Protein AF-A0A553SQT8-F1 (afdb_monomer_lite)

Sequence (146 aa):
MSNEYIGKYIRFTPTTIEIMDELIQNKPGIKNYAEAVRYALLSLSTNQNDENKEDLTRKLNAMSKNIDLLTEMIAGGFHEQGVKAIGNIDETYIYQDAKRNVENKIQRSTTIRTNVKRSNVIPSEPIPEVKEEVKQEKPKAFNWPI

Structure (mmCIF, N/CA/C/O backbone):
data_AF-A0A553SQT8-F1
#
_entry.id   AF-A0A553SQT8-F1
#
loop_
_atom_site.group_PDB
_atom_site.id
_atom_site.type_symbol
_atom_site.label_atom_id
_atom_site.label_alt_id
_atom_site.label_comp_id
_atom_site.label_asym_id
_atom_site.label_entity_id
_atom_site.label_seq_id
_atom_site.pdbx_PDB_ins_code
_atom_site.Cartn_x
_atom_site.Cartn_y
_atom_site.Cartn_z
_atom_site.occupancy
_atom_site.B_iso_or_equiv
_atom_site.auth_seq_id
_atom_site.auth_comp_id
_atom_site.auth_asym_id
_atom_site.auth_atom_id
_atom_site.pdbx_PDB_model_num
ATOM 1 N N . MET A 1 1 ? -11.148 -29.110 4.642 1.00 45.12 1 MET A N 1
ATOM 2 C CA . MET A 1 1 ? -10.116 -28.591 5.562 1.00 45.12 1 MET A CA 1
ATOM 3 C C . MET A 1 1 ? -10.841 -27.841 6.661 1.00 45.12 1 MET A C 1
ATOM 5 O O . MET A 1 1 ? -11.532 -26.881 6.351 1.00 45.12 1 MET A O 1
ATOM 9 N N . SER A 1 2 ? -10.803 -28.326 7.899 1.00 49.91 2 SER A N 1
ATOM 10 C CA . SER A 1 2 ? -11.315 -27.573 9.046 1.00 49.91 2 SER A CA 1
ATOM 11 C C . SER A 1 2 ? -10.339 -26.437 9.337 1.00 49.91 2 SER A C 1
ATOM 13 O O . SER A 1 2 ? -9.169 -26.702 9.599 1.00 49.91 2 SER A O 1
ATOM 15 N N . ASN A 1 3 ? -10.790 -25.185 9.250 1.00 69.62 3 ASN A N 1
ATOM 16 C CA . ASN A 1 3 ? -9.977 -24.058 9.695 1.00 69.62 3 ASN A CA 1
ATOM 17 C C . ASN A 1 3 ? -9.858 -24.133 11.220 1.00 69.62 3 ASN A C 1
ATOM 19 O O . ASN A 1 3 ? -10.854 -23.980 11.925 1.00 69.62 3 ASN A O 1
ATOM 23 N N . GLU A 1 4 ? -8.655 -24.393 11.725 1.00 78.56 4 GLU A N 1
ATOM 24 C CA . GLU A 1 4 ? -8.356 -24.229 13.145 1.00 78.56 4 GLU A CA 1
ATOM 25 C C . GLU A 1 4 ? -8.375 -22.734 13.477 1.00 78.56 4 GLU A C 1
ATOM 27 O O . GLU A 1 4 ? -7.611 -21.939 12.925 1.00 78.56 4 GLU A O 1
ATOM 32 N N . TYR A 1 5 ? -9.283 -22.332 14.365 1.00 79.00 5 TYR A N 1
ATOM 33 C CA . TYR A 1 5 ? -9.361 -20.958 14.845 1.00 79.00 5 TYR A CA 1
ATOM 34 C C . TYR A 1 5 ? -8.409 -20.776 16.028 1.00 79.00 5 TYR A C 1
ATOM 36 O O . TYR A 1 5 ? -8.540 -21.447 17.050 1.00 79.00 5 TYR A O 1
ATOM 44 N N . ILE A 1 6 ? -7.469 -19.837 15.910 1.00 84.62 6 ILE A N 1
ATOM 45 C CA . ILE A 1 6 ? -6.547 -19.474 16.991 1.00 84.62 6 ILE A CA 1
ATOM 46 C C . ILE A 1 6 ? -7.089 -18.227 17.695 1.00 84.62 6 ILE A C 1
ATOM 48 O O . ILE A 1 6 ? -7.115 -17.140 17.117 1.00 84.62 6 ILE A O 1
ATOM 52 N N . GLY A 1 7 ? -7.504 -18.374 18.954 1.00 84.31 7 GLY A N 1
ATOM 53 C CA . GLY A 1 7 ? -7.886 -17.252 19.812 1.00 84.31 7 GLY A CA 1
ATOM 54 C C . GLY A 1 7 ? -6.663 -16.608 20.465 1.00 84.31 7 GLY A C 1
ATOM 55 O O . GLY A 1 7 ? -5.848 -17.298 21.076 1.00 84.31 7 GLY A O 1
ATOM 56 N N . LYS A 1 8 ? -6.530 -15.282 20.364 1.00 82.31 8 LYS A N 1
ATOM 57 C CA . LYS A 1 8 ? -5.518 -14.502 21.092 1.00 82.31 8 LYS A CA 1
ATOM 58 C C . LYS A 1 8 ? -6.189 -13.373 21.863 1.00 82.31 8 LYS A C 1
ATOM 60 O O . LYS A 1 8 ? -7.050 -12.685 21.324 1.00 82.31 8 LYS A O 1
ATOM 65 N N . TYR A 1 9 ? -5.764 -13.174 23.106 1.00 88.00 9 TYR A N 1
ATOM 66 C CA . TYR A 1 9 ? -6.254 -12.097 23.962 1.00 88.00 9 TYR A CA 1
ATOM 67 C C . TYR A 1 9 ? -5.309 -10.903 23.887 1.00 88.00 9 TYR A C 1
ATOM 69 O O . TYR A 1 9 ? -4.099 -11.049 24.059 1.00 88.00 9 TYR A O 1
ATOM 77 N N . ILE A 1 10 ? -5.870 -9.723 23.638 1.00 86.56 10 ILE A N 1
ATOM 78 C CA . ILE A 1 10 ? -5.138 -8.459 23.548 1.00 86.56 10 ILE A CA 1
ATOM 79 C C . ILE A 1 10 ? -5.713 -7.521 24.607 1.00 86.56 10 ILE A C 1
ATOM 81 O O . ILE A 1 10 ? -6.928 -7.449 24.782 1.00 86.56 10 ILE A O 1
ATOM 85 N N . ARG A 1 11 ? -4.837 -6.822 25.332 1.00 90.19 11 ARG A N 1
ATOM 86 C CA . ARG A 1 11 ? -5.230 -5.752 26.254 1.00 90.19 11 ARG A CA 1
ATOM 87 C C . ARG A 1 11 ? -5.025 -4.413 25.568 1.00 90.19 11 ARG A C 1
ATOM 89 O O . ARG A 1 11 ? -3.949 -4.168 25.029 1.00 90.19 11 ARG A O 1
ATOM 96 N N . PHE A 1 12 ? -6.042 -3.568 25.628 1.00 89.25 12 PHE A N 1
ATOM 97 C CA . PHE A 1 12 ? -6.022 -2.230 25.054 1.00 89.25 12 PHE A CA 1
ATOM 98 C C . PHE A 1 12 ? -5.816 -1.185 26.145 1.00 89.25 12 PHE A C 1
ATOM 100 O O . PHE A 1 12 ? -6.287 -1.341 27.273 1.00 89.25 12 PHE A O 1
ATOM 107 N N . THR A 1 13 ? -5.095 -0.121 25.807 1.00 93.06 13 THR A N 1
ATOM 108 C CA . THR A 1 13 ? -5.074 1.109 26.597 1.00 93.06 13 THR A CA 1
ATOM 109 C C . THR A 1 13 ? -6.327 1.937 26.286 1.00 93.06 13 THR A C 1
ATOM 111 O O . THR A 1 13 ? -6.908 1.769 25.210 1.00 93.06 13 THR A O 1
ATOM 114 N N . PRO A 1 14 ? -6.734 2.868 27.165 1.00 93.62 14 PRO A N 1
ATOM 115 C CA . PRO A 1 14 ? -7.901 3.721 26.921 1.00 93.62 14 PRO A CA 1
ATOM 116 C C . PRO A 1 14 ? -7.835 4.461 25.577 1.00 93.62 14 PRO A C 1
ATOM 118 O O . PRO A 1 14 ? -8.774 4.411 24.795 1.00 93.62 14 PRO A O 1
ATOM 121 N N . THR A 1 15 ? -6.668 5.014 25.242 1.00 92.31 15 THR A N 1
ATOM 122 C CA . THR A 1 15 ? -6.418 5.688 23.958 1.00 92.31 15 THR A CA 1
ATOM 123 C C . THR A 1 15 ? -6.624 4.775 22.749 1.00 92.31 15 THR A C 1
ATOM 125 O O . THR A 1 15 ? -7.166 5.192 21.732 1.00 92.31 15 THR A O 1
ATOM 128 N N . THR A 1 16 ? -6.214 3.505 22.837 1.00 89.50 16 THR A N 1
ATOM 129 C CA . THR A 1 16 ? -6.435 2.553 21.739 1.00 89.50 16 THR A CA 1
ATOM 130 C C . THR A 1 16 ? -7.900 2.162 21.591 1.00 89.50 16 THR A C 1
ATOM 132 O O . THR A 1 16 ? -8.306 1.831 20.484 1.00 89.50 16 THR A O 1
ATOM 135 N N . ILE A 1 17 ? -8.693 2.219 22.664 1.00 92.38 17 ILE A N 1
ATOM 136 C CA . ILE A 1 17 ? -10.140 1.988 22.586 1.00 92.38 17 ILE A CA 1
ATOM 137 C C . ILE A 1 17 ? -10.801 3.144 21.834 1.00 92.38 17 ILE A C 1
ATOM 139 O O . ILE A 1 17 ? -11.535 2.883 20.890 1.00 92.38 17 ILE A O 1
ATOM 143 N N . GLU A 1 18 ? -10.452 4.392 22.156 1.00 93.88 18 GLU A N 1
ATOM 144 C CA . GLU A 1 18 ? -10.970 5.579 21.456 1.00 93.88 18 GLU A CA 1
ATOM 145 C C . GLU A 1 18 ? -10.694 5.524 19.945 1.00 93.88 18 GLU A C 1
ATOM 147 O O . GLU A 1 18 ? -11.599 5.728 19.140 1.00 93.88 18 GLU A O 1
ATOM 152 N N . ILE A 1 19 ? -9.470 5.154 19.549 1.00 90.44 19 ILE A N 1
ATOM 153 C CA . ILE A 1 19 ? -9.102 4.990 18.132 1.00 90.44 19 ILE A CA 1
ATOM 154 C C . ILE A 1 19 ? -9.922 3.873 17.468 1.00 90.44 19 ILE A C 1
ATOM 156 O O . ILE A 1 19 ? -10.333 3.993 16.314 1.00 90.44 19 ILE A O 1
ATOM 160 N N . MET A 1 20 ? -10.149 2.759 18.169 1.00 90.31 20 MET A N 1
ATOM 161 C CA . MET A 1 20 ? -10.948 1.654 17.632 1.00 90.31 20 MET A CA 1
ATOM 162 C C . MET A 1 20 ? -12.426 2.033 17.504 1.00 90.31 20 MET A C 1
ATOM 164 O O . MET A 1 20 ? -13.057 1.659 16.517 1.00 90.31 20 MET A O 1
ATOM 168 N N . ASP A 1 21 ? -12.965 2.800 18.449 1.00 91.25 21 ASP A N 1
ATOM 169 C CA . ASP A 1 21 ? -14.336 3.309 18.401 1.00 91.25 21 ASP A CA 1
ATOM 170 C C . ASP A 1 21 ? -14.515 4.289 17.238 1.00 91.25 21 ASP A C 1
ATOM 172 O O . ASP A 1 21 ? -15.478 4.182 16.477 1.00 91.25 21 ASP A O 1
ATOM 176 N N . GLU A 1 22 ? -13.546 5.182 17.032 1.00 91.38 22 GLU A N 1
ATOM 177 C CA . GLU A 1 22 ? -13.507 6.069 15.871 1.00 91.38 22 GLU A CA 1
ATOM 178 C C . GLU A 1 22 ? -13.471 5.269 14.556 1.00 91.38 22 GLU A C 1
ATOM 180 O O . GLU A 1 22 ? -14.207 5.572 13.614 1.00 91.38 22 GLU A O 1
ATOM 185 N N . LEU A 1 23 ? -12.664 4.204 14.486 1.00 89.38 23 LEU A N 1
ATOM 186 C CA . LEU A 1 23 ? -12.605 3.326 13.313 1.00 89.38 23 LEU A CA 1
ATOM 187 C C . LEU A 1 23 ? -13.944 2.635 13.032 1.00 89.38 23 LEU A C 1
ATOM 189 O O . LEU A 1 23 ? -14.342 2.547 11.869 1.00 89.38 23 LEU A O 1
ATOM 193 N N . ILE A 1 24 ? -14.637 2.164 14.071 1.00 90.69 24 ILE A N 1
ATOM 194 C CA . ILE A 1 24 ? -15.956 1.527 13.950 1.00 90.69 24 ILE A CA 1
ATOM 195 C C . ILE A 1 24 ? -17.004 2.540 13.466 1.00 90.69 24 ILE A C 1
ATOM 197 O O . ILE A 1 24 ? -17.838 2.204 12.627 1.00 90.69 24 ILE A O 1
ATOM 201 N N . GLN A 1 25 ? -16.953 3.787 13.943 1.00 90.50 25 GLN A N 1
ATOM 202 C CA . GLN A 1 25 ? -17.887 4.838 13.525 1.00 90.50 25 GLN A CA 1
ATOM 203 C C . GLN A 1 25 ? -17.639 5.310 12.086 1.00 90.50 25 GLN A C 1
ATOM 205 O O . GLN A 1 25 ? -18.586 5.515 11.326 1.00 90.50 25 GLN A O 1
ATOM 210 N N . ASN A 1 26 ? -16.373 5.462 11.695 1.00 89.62 26 ASN A N 1
ATOM 211 C CA . ASN A 1 26 ? -16.002 6.086 10.426 1.00 89.62 26 ASN A CA 1
ATOM 212 C C . ASN A 1 26 ? -15.964 5.115 9.237 1.00 89.62 26 ASN A C 1
ATOM 214 O O . ASN A 1 26 ? -15.995 5.561 8.085 1.00 89.62 26 ASN A O 1
ATOM 218 N N . LYS A 1 27 ? -15.848 3.799 9.464 1.00 84.38 27 LYS A N 1
ATOM 219 C CA . LYS A 1 27 ? -15.701 2.811 8.383 1.00 84.38 27 LYS A CA 1
ATOM 220 C C . LYS A 1 27 ? -16.918 1.886 8.284 1.00 84.38 27 LYS A C 1
ATOM 222 O O . LYS A 1 27 ? -17.115 1.032 9.150 1.00 84.38 27 LYS A O 1
ATOM 227 N N . PRO A 1 28 ? -17.703 1.963 7.191 1.00 80.06 28 PRO A N 1
ATOM 228 C CA . PRO A 1 28 ? -18.815 1.047 6.991 1.00 80.06 28 PRO A CA 1
ATOM 229 C C . PRO A 1 28 ? -18.288 -0.379 6.783 1.00 80.06 28 PRO A C 1
ATOM 231 O O . PRO A 1 28 ? -17.449 -0.625 5.919 1.00 80.06 28 PRO A O 1
ATOM 234 N N . GLY A 1 29 ? -18.793 -1.323 7.579 1.00 82.94 29 GLY A N 1
ATOM 235 C CA . GLY A 1 29 ? -18.445 -2.746 7.488 1.00 82.94 29 GLY A CA 1
ATOM 236 C C . GLY A 1 29 ? -17.612 -3.286 8.650 1.00 82.94 29 GLY A C 1
ATOM 237 O O . GLY A 1 29 ? -17.479 -4.501 8.750 1.00 82.94 29 GLY A O 1
ATOM 238 N N . ILE A 1 30 ? -17.116 -2.425 9.543 1.00 87.12 30 ILE A N 1
ATOM 239 C CA . ILE A 1 30 ? -16.490 -2.835 10.806 1.00 87.12 30 ILE A CA 1
ATOM 240 C C . ILE A 1 30 ? -17.541 -2.709 11.908 1.00 87.12 30 ILE A C 1
ATOM 242 O O . ILE A 1 30 ? -18.039 -1.617 12.162 1.00 87.12 30 ILE A O 1
ATOM 246 N N . LYS A 1 31 ? -17.911 -3.820 12.546 1.00 87.75 31 LYS A N 1
ATOM 247 C CA . LYS A 1 31 ? -18.920 -3.836 13.623 1.00 87.75 31 LYS A CA 1
ATOM 248 C C . LYS A 1 31 ? -18.351 -4.267 14.968 1.00 87.75 31 LYS A C 1
ATOM 250 O O . LYS A 1 31 ? -18.971 -4.017 15.995 1.00 87.75 31 LYS A O 1
ATOM 255 N N . ASN A 1 32 ? -17.202 -4.941 14.964 1.00 90.06 32 ASN A N 1
ATOM 256 C CA . ASN A 1 32 ? -16.585 -5.499 16.162 1.00 90.06 32 ASN A CA 1
ATOM 257 C C . ASN A 1 32 ? -15.124 -5.050 16.311 1.00 90.06 32 ASN A C 1
ATOM 259 O O . ASN A 1 32 ? -14.417 -4.859 15.321 1.00 90.06 32 ASN A O 1
ATOM 263 N N . TYR A 1 33 ? -14.628 -5.002 17.548 1.00 88.81 33 TYR A N 1
ATOM 264 C CA . TYR A 1 33 ? -13.224 -4.726 17.855 1.00 88.81 33 TYR A CA 1
ATOM 265 C C . TYR A 1 33 ? -12.268 -5.706 17.172 1.00 88.81 33 TYR A C 1
ATOM 267 O O . TYR A 1 33 ? 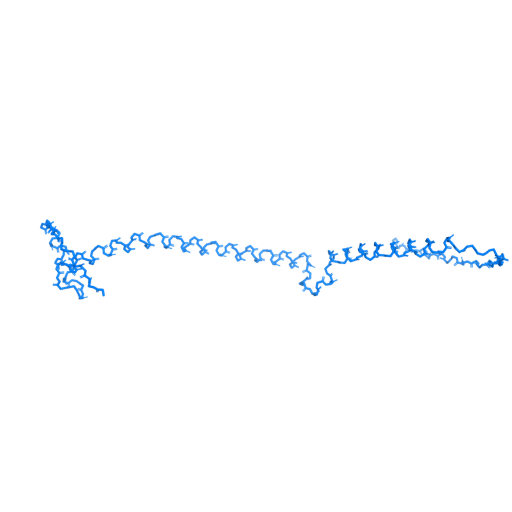-11.205 -5.305 16.713 1.00 88.81 33 TYR A O 1
ATOM 275 N N . ALA A 1 34 ? -12.642 -6.981 17.037 1.00 87.62 34 ALA A N 1
ATOM 276 C CA . ALA A 1 34 ? -11.816 -7.955 16.320 1.00 87.62 34 ALA A CA 1
ATOM 277 C C . ALA A 1 34 ? -11.621 -7.576 14.838 1.00 87.62 34 ALA A C 1
ATOM 279 O O . ALA A 1 34 ? -10.531 -7.733 14.287 1.00 87.62 34 ALA A O 1
ATOM 280 N N . GLU A 1 35 ? -12.663 -7.041 14.201 1.00 88.06 35 GLU A N 1
ATOM 281 C CA . GLU A 1 35 ? -12.605 -6.567 12.818 1.00 88.06 35 GLU A CA 1
ATOM 282 C C . GLU A 1 35 ? -11.814 -5.263 12.718 1.00 88.06 35 GLU A C 1
ATOM 284 O O . GLU A 1 35 ? -11.020 -5.113 11.792 1.00 88.06 35 GLU A O 1
ATOM 289 N N . ALA A 1 36 ? -11.963 -4.366 13.698 1.00 89.19 36 ALA A N 1
ATOM 290 C CA . ALA A 1 36 ? -11.200 -3.123 13.780 1.00 89.19 36 ALA A CA 1
ATOM 291 C C . ALA A 1 36 ? -9.693 -3.398 13.935 1.00 89.19 36 ALA A C 1
ATOM 293 O O . ALA A 1 36 ? -8.876 -2.849 13.197 1.00 89.19 36 ALA A O 1
ATOM 294 N N . VAL A 1 37 ? -9.321 -4.340 14.808 1.00 89.50 37 VAL A N 1
ATOM 295 C CA . VAL A 1 37 ? -7.934 -4.798 14.992 1.00 89.50 37 VAL A CA 1
ATOM 296 C C . VAL A 1 37 ? -7.394 -5.431 13.714 1.00 89.50 37 VAL A C 1
ATOM 298 O O . VAL A 1 37 ? -6.277 -5.127 13.293 1.00 89.50 37 VAL A O 1
ATOM 301 N N . ARG A 1 38 ? -8.185 -6.290 13.059 1.00 87.38 38 ARG A N 1
ATOM 302 C CA . ARG A 1 38 ? -7.802 -6.896 11.779 1.00 87.38 38 ARG A CA 1
ATOM 303 C C . ARG A 1 38 ? -7.583 -5.834 10.704 1.00 87.38 38 ARG A C 1
ATOM 305 O O . ARG A 1 38 ? -6.611 -5.924 9.959 1.00 87.38 38 ARG A O 1
ATOM 312 N N . TYR A 1 39 ? -8.467 -4.845 10.626 1.00 88.62 39 TYR A N 1
ATOM 313 C CA . TYR A 1 39 ? -8.355 -3.736 9.687 1.00 88.62 39 TYR A CA 1
ATOM 314 C C . TYR A 1 39 ? -7.088 -2.915 9.942 1.00 88.62 39 TYR A C 1
ATOM 316 O O . TYR A 1 39 ? -6.341 -2.666 9.002 1.00 88.62 39 TYR A O 1
ATOM 324 N N . ALA A 1 40 ? -6.802 -2.570 11.200 1.00 87.38 40 ALA A N 1
ATOM 325 C CA . ALA A 1 40 ? -5.599 -1.833 11.581 1.00 87.38 40 ALA A CA 1
ATOM 326 C C . ALA A 1 40 ? -4.305 -2.594 11.241 1.00 87.38 40 ALA A C 1
ATOM 328 O O . ALA A 1 40 ? -3.339 -2.007 10.763 1.00 87.38 40 ALA A O 1
ATOM 329 N N . LEU A 1 41 ? -4.281 -3.916 11.438 1.00 86.75 41 LEU A N 1
ATOM 330 C CA . LEU A 1 41 ? -3.135 -4.748 11.055 1.00 86.75 41 LEU A CA 1
ATOM 331 C C . LEU A 1 41 ? -2.949 -4.805 9.534 1.00 86.75 41 LEU A C 1
ATOM 333 O O . LEU A 1 41 ? -1.829 -4.679 9.037 1.00 86.75 41 LEU A O 1
ATOM 337 N N . LEU A 1 42 ? -4.043 -4.985 8.789 1.00 86.12 42 LEU A N 1
ATOM 338 C CA . LEU A 1 42 ? -4.000 -5.047 7.330 1.00 86.12 42 LEU A CA 1
ATOM 339 C C . LEU A 1 42 ? -3.596 -3.707 6.714 1.00 86.12 42 LEU A C 1
ATOM 341 O O . LEU A 1 42 ? -2.772 -3.696 5.799 1.00 86.12 42 LEU A O 1
ATOM 345 N N . SER A 1 43 ? -4.112 -2.587 7.220 1.00 84.00 43 SER A N 1
ATOM 346 C CA . SER A 1 43 ? -3.743 -1.257 6.727 1.00 84.00 43 SER A CA 1
ATOM 347 C C . SER A 1 43 ? -2.254 -0.981 6.933 1.00 84.00 43 SER A C 1
ATOM 349 O O . SER A 1 43 ? -1.580 -0.538 6.006 1.00 84.00 43 SER A O 1
ATOM 351 N N . LEU A 1 44 ? -1.707 -1.358 8.090 1.00 76.88 44 LEU A N 1
ATOM 352 C CA . LEU A 1 44 ? -0.282 -1.220 8.386 1.00 76.88 44 LEU A CA 1
ATOM 353 C C . LEU A 1 44 ? 0.578 -2.088 7.452 1.00 76.88 44 LEU A C 1
ATOM 355 O O . LEU A 1 44 ? 1.589 -1.621 6.931 1.00 76.88 44 LEU A O 1
ATOM 359 N N . SER A 1 45 ? 0.135 -3.317 7.160 1.00 72.56 45 SER A N 1
ATOM 360 C CA . SER A 1 45 ? 0.814 -4.199 6.198 1.00 72.56 45 SER A CA 1
ATOM 361 C C . SER A 1 45 ? 0.739 -3.706 4.748 1.00 72.56 45 SER A C 1
ATOM 363 O O . SER A 1 45 ? 1.651 -3.957 3.963 1.00 72.56 45 SER A O 1
ATOM 365 N N . THR A 1 46 ? -0.334 -3.003 4.382 1.00 68.81 46 THR A N 1
ATOM 366 C CA . THR A 1 46 ? -0.526 -2.483 3.020 1.00 68.81 46 THR A CA 1
ATOM 367 C C . THR A 1 46 ? 0.385 -1.282 2.790 1.00 68.81 46 THR A C 1
ATOM 369 O O . THR A 1 46 ? 1.137 -1.265 1.819 1.00 68.81 46 THR A O 1
ATOM 372 N N . ASN A 1 47 ? 0.431 -0.354 3.751 1.00 63.91 47 ASN A N 1
ATOM 373 C CA . ASN A 1 47 ? 1.276 0.839 3.672 1.00 63.91 47 ASN A CA 1
ATOM 374 C C . ASN A 1 47 ? 2.771 0.496 3.524 1.00 63.91 47 ASN A C 1
ATOM 376 O O . ASN A 1 47 ? 3.464 1.118 2.727 1.00 63.91 47 ASN A O 1
ATOM 380 N N . GLN A 1 48 ? 3.263 -0.546 4.204 1.00 60.59 48 GLN A N 1
ATOM 381 C CA . GLN A 1 48 ? 4.663 -0.982 4.066 1.00 60.59 48 GLN A CA 1
ATOM 382 C C . GLN A 1 48 ? 5.008 -1.559 2.681 1.00 60.59 48 GLN A C 1
ATOM 384 O O . GLN A 1 48 ? 6.169 -1.546 2.269 1.00 60.59 48 GLN A O 1
ATOM 389 N N . ASN A 1 49 ? 4.019 -2.090 1.959 1.00 57.88 49 ASN A N 1
ATOM 390 C CA . ASN A 1 49 ? 4.230 -2.671 0.635 1.00 57.88 49 ASN A CA 1
ATOM 391 C C . ASN A 1 49 ? 4.102 -1.646 -0.498 1.00 57.88 49 ASN A C 1
ATOM 393 O O . ASN A 1 49 ? 4.686 -1.861 -1.562 1.00 57.88 49 ASN A O 1
ATOM 397 N N . ASP A 1 50 ? 3.356 -0.560 -0.294 1.00 57.66 50 ASP A N 1
ATOM 398 C CA . ASP A 1 50 ? 3.098 0.429 -1.342 1.00 57.66 50 ASP A CA 1
ATOM 399 C C . ASP A 1 50 ? 4.214 1.472 -1.479 1.00 57.66 50 ASP A C 1
ATOM 401 O O . ASP A 1 50 ? 4.573 1.803 -2.611 1.00 57.66 50 ASP A O 1
ATOM 405 N N . GLU A 1 51 ? 4.865 1.890 -0.385 1.00 59.91 51 GLU A N 1
ATOM 406 C CA . GLU A 1 51 ? 5.988 2.848 -0.449 1.00 59.91 51 GLU A CA 1
ATOM 407 C C . GLU A 1 51 ? 7.130 2.346 -1.353 1.00 59.91 51 GLU A C 1
ATOM 409 O O . GLU A 1 51 ? 7.675 3.087 -2.171 1.00 59.91 51 GLU A O 1
ATOM 414 N N . ASN A 1 52 ? 7.439 1.047 -1.297 1.00 59.09 52 ASN A N 1
ATOM 415 C CA . ASN A 1 52 ? 8.484 0.453 -2.134 1.00 59.09 52 ASN A CA 1
ATOM 416 C C . ASN A 1 52 ? 8.057 0.255 -3.599 1.00 59.09 52 ASN A C 1
ATOM 418 O O . ASN A 1 52 ? 8.903 0.247 -4.498 1.00 59.09 52 ASN A O 1
ATOM 422 N N . LYS A 1 53 ? 6.758 0.078 -3.869 1.00 61.50 53 LYS A N 1
ATOM 423 C CA . LYS A 1 53 ? 6.249 -0.137 -5.232 1.00 61.50 53 LYS A CA 1
ATOM 424 C C . LYS A 1 53 ? 6.134 1.164 -6.006 1.00 61.50 53 LYS A C 1
ATOM 426 O O . LYS A 1 53 ? 6.429 1.177 -7.203 1.00 61.50 53 LYS A O 1
ATOM 431 N N . GLU A 1 54 ? 5.732 2.251 -5.357 1.00 69.38 54 GLU A N 1
ATOM 432 C CA . GLU A 1 54 ? 5.623 3.546 -6.026 1.00 69.38 54 GLU A CA 1
ATOM 433 C C . GLU A 1 54 ? 7.004 4.051 -6.478 1.00 69.38 54 GLU A C 1
ATOM 435 O O . GLU A 1 54 ? 7.187 4.448 -7.631 1.00 69.38 54 GLU A O 1
ATOM 440 N N . ASP A 1 55 ? 8.023 3.917 -5.630 1.00 73.56 55 ASP A N 1
ATOM 441 C CA . ASP A 1 55 ? 9.394 4.289 -5.982 1.00 73.56 55 ASP A CA 1
ATOM 442 C C . ASP A 1 55 ? 9.994 3.393 -7.074 1.00 73.56 55 ASP A C 1
ATOM 444 O O . ASP A 1 55 ? 10.679 3.878 -7.983 1.00 73.56 55 ASP A O 1
ATOM 448 N N . LEU A 1 56 ? 9.720 2.085 -7.035 1.00 75.25 56 LEU A N 1
ATOM 449 C CA . LEU A 1 56 ? 10.180 1.153 -8.064 1.00 75.25 56 LEU A CA 1
ATOM 450 C C . LEU A 1 56 ? 9.517 1.433 -9.419 1.00 75.25 56 LEU A C 1
ATOM 452 O O . LEU A 1 56 ? 10.195 1.436 -10.446 1.00 75.25 56 LEU A O 1
ATOM 456 N N . THR A 1 57 ? 8.211 1.707 -9.434 1.00 81.88 57 THR A N 1
ATOM 457 C CA . THR A 1 57 ? 7.470 2.021 -10.666 1.00 81.88 57 THR A CA 1
ATOM 458 C C . THR A 1 57 ? 7.895 3.364 -11.256 1.00 81.88 57 THR A C 1
ATOM 460 O O . THR A 1 57 ? 8.094 3.458 -12.467 1.00 81.88 57 THR A O 1
ATOM 463 N N . ARG A 1 58 ? 8.150 4.387 -10.428 1.00 82.31 58 ARG A N 1
ATOM 464 C CA . ARG A 1 58 ? 8.739 5.660 -10.882 1.00 82.31 58 ARG A CA 1
ATOM 465 C C . ARG A 1 58 ? 10.128 5.464 -11.494 1.00 82.31 58 ARG A C 1
ATOM 467 O O . ARG A 1 58 ? 10.391 5.994 -12.575 1.00 82.31 58 ARG A O 1
ATOM 474 N N . LYS A 1 59 ? 10.999 4.672 -10.855 1.00 83.56 59 LYS A N 1
ATOM 475 C CA . LYS A 1 59 ? 12.337 4.344 -11.383 1.00 83.56 59 LYS A CA 1
ATOM 476 C C . LYS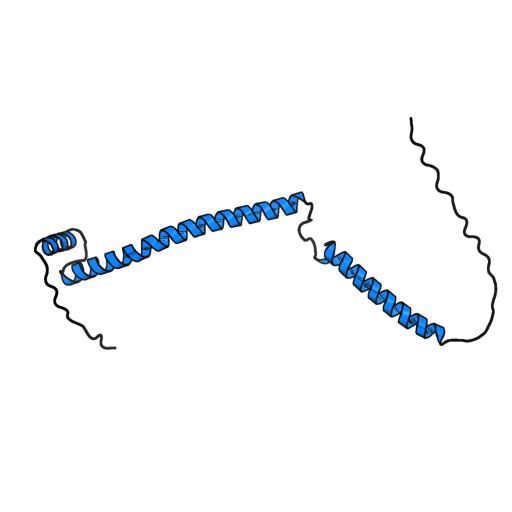 A 1 59 ? 12.2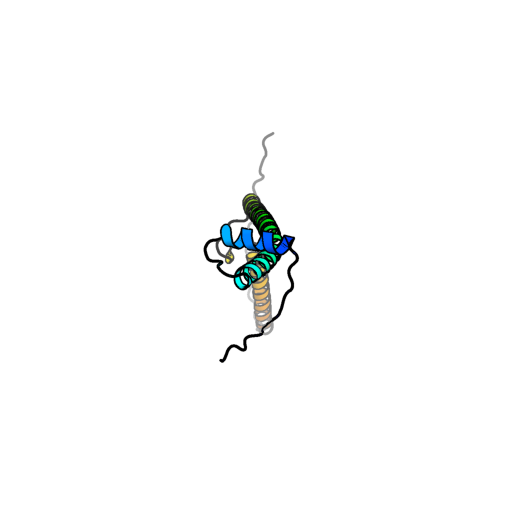67 3.553 -12.691 1.00 83.56 59 LYS A C 1
ATOM 478 O O . LYS A 1 59 ? 13.009 3.865 -13.619 1.00 83.56 59 LYS A O 1
ATOM 483 N N . LEU A 1 60 ? 11.361 2.579 -12.796 1.00 86.81 60 LEU A N 1
ATOM 484 C CA . LEU A 1 60 ? 11.120 1.823 -14.031 1.00 86.81 60 LEU A CA 1
ATOM 485 C C . LEU A 1 60 ? 10.629 2.723 -15.166 1.00 86.81 60 LEU A C 1
ATOM 487 O O . LEU A 1 60 ? 11.147 2.632 -16.273 1.00 86.81 60 LEU A O 1
ATOM 491 N N . ASN A 1 61 ? 9.705 3.644 -14.889 1.00 88.56 61 ASN A N 1
ATOM 492 C CA . ASN A 1 61 ? 9.223 4.600 -15.886 1.00 88.56 61 ASN A CA 1
ATOM 493 C C . ASN A 1 61 ? 10.330 5.552 -16.362 1.00 88.56 61 ASN A C 1
ATOM 495 O O . ASN A 1 61 ? 10.414 5.852 -17.552 1.00 88.56 61 ASN A O 1
ATOM 499 N N . ALA A 1 62 ? 11.199 6.013 -15.458 1.00 89.62 62 ALA A N 1
ATOM 500 C CA . ALA A 1 62 ? 12.363 6.815 -15.830 1.00 89.62 62 ALA A CA 1
ATOM 501 C C . ALA A 1 62 ? 13.355 6.014 -16.693 1.00 89.62 62 ALA A C 1
ATOM 503 O O . ALA A 1 62 ? 13.844 6.524 -17.699 1.00 89.62 62 ALA A O 1
ATOM 504 N N . MET A 1 63 ? 13.605 4.745 -16.349 1.00 88.31 63 MET A N 1
ATOM 505 C CA . MET A 1 63 ? 14.437 3.855 -17.164 1.00 88.31 63 MET A CA 1
ATOM 506 C C . MET A 1 63 ? 13.824 3.586 -18.541 1.00 88.31 63 MET A C 1
ATOM 508 O O . MET A 1 63 ? 14.549 3.658 -19.526 1.00 88.31 63 MET A O 1
ATOM 512 N N . SER A 1 64 ? 12.512 3.348 -18.631 1.00 88.69 64 SER A N 1
ATOM 513 C CA . SER A 1 64 ? 11.817 3.141 -19.909 1.00 88.69 64 SER A CA 1
ATOM 514 C C . SER A 1 64 ? 12.012 4.332 -20.843 1.00 88.69 64 SER A C 1
ATOM 516 O O . SER A 1 64 ? 12.435 4.146 -21.975 1.00 88.69 64 SER A O 1
ATOM 518 N N . LYS A 1 65 ? 11.830 5.562 -20.344 1.00 90.38 65 LYS A N 1
ATOM 519 C CA . LYS A 1 65 ? 12.058 6.783 -21.136 1.00 90.38 65 LYS A CA 1
ATOM 520 C C . LYS A 1 65 ? 13.500 6.913 -21.622 1.00 90.38 65 LYS A C 1
ATOM 522 O O . LYS A 1 65 ? 13.728 7.343 -22.747 1.00 90.38 65 LYS A O 1
ATOM 527 N N . ASN A 1 66 ? 14.471 6.544 -20.787 1.00 87.50 66 ASN A N 1
ATOM 528 C CA . ASN A 1 66 ? 15.877 6.565 -21.186 1.00 87.50 66 ASN A CA 1
ATOM 529 C C . ASN A 1 66 ? 16.174 5.505 -22.257 1.00 87.50 66 ASN A C 1
ATOM 531 O O . ASN A 1 66 ? 16.957 5.771 -23.161 1.00 87.50 66 ASN A O 1
ATOM 535 N N . ILE A 1 67 ? 15.552 4.325 -22.181 1.00 87.00 67 ILE A N 1
ATOM 536 C CA . ILE A 1 67 ? 15.673 3.278 -23.207 1.00 87.00 67 ILE A CA 1
ATOM 537 C C . ILE A 1 67 ? 15.024 3.730 -24.517 1.00 87.00 67 ILE A C 1
ATOM 539 O O . ILE A 1 67 ? 15.627 3.547 -25.573 1.00 87.00 67 ILE A O 1
ATOM 543 N N . ASP A 1 68 ? 13.849 4.356 -24.461 1.00 84.94 68 ASP A N 1
ATOM 544 C CA . ASP A 1 68 ? 13.169 4.899 -25.641 1.00 84.94 68 ASP A CA 1
ATOM 545 C C . ASP A 1 68 ? 14.037 5.968 -26.319 1.00 84.94 68 ASP A C 1
ATOM 547 O O . ASP A 1 68 ? 14.294 5.882 -27.518 1.00 84.94 68 ASP A O 1
ATOM 551 N N . LEU A 1 69 ? 14.595 6.900 -25.536 1.00 84.19 69 LEU A N 1
ATOM 552 C CA . LEU A 1 69 ? 15.525 7.924 -26.019 1.00 84.19 69 LEU A CA 1
ATOM 553 C C . LEU A 1 69 ? 16.788 7.306 -26.637 1.00 84.19 69 LEU A C 1
ATOM 555 O O . LEU A 1 69 ? 17.220 7.723 -27.707 1.00 84.19 69 LEU A O 1
ATOM 559 N N . LEU A 1 70 ? 17.393 6.309 -25.984 1.00 81.25 70 LEU A N 1
ATOM 560 C CA . LEU A 1 70 ? 18.562 5.610 -26.524 1.00 81.25 70 LEU A CA 1
ATOM 561 C C . LEU A 1 70 ? 18.221 4.892 -27.831 1.00 81.25 70 LEU A C 1
ATOM 563 O O . LEU A 1 70 ? 19.008 4.931 -28.771 1.00 81.25 70 LEU A O 1
ATOM 567 N N . THR A 1 71 ? 17.047 4.271 -27.913 1.00 78.69 71 THR A N 1
ATOM 568 C CA . THR A 1 71 ? 16.572 3.598 -29.127 1.00 78.69 71 THR A CA 1
ATOM 569 C C . THR A 1 71 ? 16.349 4.602 -30.252 1.00 78.69 71 THR A C 1
ATOM 571 O O . THR A 1 71 ? 16.744 4.338 -31.384 1.00 78.69 71 THR A O 1
ATOM 574 N N . GLU A 1 72 ? 15.792 5.772 -29.947 1.00 77.56 72 GLU A N 1
ATOM 575 C CA . GLU A 1 72 ? 15.621 6.869 -30.897 1.00 77.56 72 GLU A CA 1
ATOM 576 C C . GLU A 1 72 ? 16.966 7.440 -31.363 1.00 77.56 72 GLU A C 1
ATOM 578 O O . GLU A 1 72 ? 17.170 7.608 -32.561 1.00 77.56 72 GLU A O 1
ATOM 583 N N . MET A 1 73 ? 17.923 7.660 -30.458 1.00 77.56 73 MET A N 1
ATOM 584 C CA . MET A 1 73 ? 19.276 8.114 -30.807 1.00 77.56 73 MET A CA 1
ATOM 585 C C . MET A 1 73 ? 20.017 7.096 -31.676 1.00 77.56 73 MET A C 1
ATOM 587 O O . MET A 1 73 ? 20.702 7.469 -32.626 1.00 77.56 73 MET A O 1
ATOM 591 N N . ILE A 1 74 ? 19.868 5.806 -31.377 1.00 76.12 74 ILE A N 1
ATOM 592 C CA . ILE A 1 74 ? 20.440 4.720 -32.171 1.00 76.12 74 ILE A CA 1
ATOM 593 C C . ILE A 1 74 ? 19.766 4.666 -33.550 1.00 76.12 74 ILE A C 1
ATOM 595 O O . ILE A 1 74 ? 20.457 4.629 -34.565 1.00 76.12 74 ILE A O 1
ATOM 599 N N . ALA A 1 75 ? 18.433 4.716 -33.614 1.00 69.44 75 ALA A N 1
ATOM 600 C CA . ALA A 1 75 ? 17.683 4.707 -34.869 1.00 69.44 75 ALA A CA 1
ATOM 601 C C . ALA A 1 75 ? 17.980 5.942 -35.739 1.00 69.44 75 ALA A C 1
ATOM 603 O O . ALA A 1 75 ? 18.189 5.809 -36.945 1.00 69.44 75 ALA A O 1
ATOM 604 N N . GLY A 1 76 ? 18.062 7.126 -35.129 1.00 64.44 76 GLY A N 1
ATOM 605 C CA . GLY A 1 76 ? 18.446 8.375 -35.784 1.00 64.44 76 GLY A CA 1
ATOM 606 C C . GLY A 1 76 ? 19.895 8.350 -36.268 1.00 64.44 76 GLY A C 1
ATOM 607 O O . GLY A 1 76 ? 20.165 8.717 -37.408 1.00 64.44 76 GLY A O 1
ATOM 608 N N . GLY A 1 77 ? 20.813 7.811 -35.460 1.00 59.19 77 GLY A N 1
ATOM 609 C CA . GLY A 1 77 ? 22.217 7.630 -35.832 1.00 59.19 77 GLY A CA 1
ATOM 610 C C . GLY A 1 77 ? 22.413 6.657 -36.999 1.00 59.19 77 GLY A C 1
ATOM 611 O O . GLY A 1 77 ? 23.233 6.910 -37.879 1.00 59.19 77 GLY A O 1
ATOM 612 N N . PHE A 1 78 ? 21.621 5.582 -37.073 1.00 55.53 78 PHE A N 1
ATOM 613 C CA . PHE A 1 78 ? 21.620 4.679 -38.231 1.00 55.53 78 PHE A CA 1
ATOM 614 C C . PHE A 1 78 ? 21.027 5.327 -39.489 1.00 55.53 78 PHE A C 1
ATOM 616 O O . PHE A 1 78 ? 21.487 5.039 -40.598 1.00 55.53 78 PHE A O 1
ATOM 623 N N . HIS A 1 79 ? 20.046 6.221 -39.327 1.00 54.38 79 HIS A N 1
ATOM 624 C CA . HIS A 1 79 ? 19.457 6.973 -40.432 1.00 54.38 79 HIS A CA 1
ATOM 625 C C . HIS A 1 79 ? 20.434 8.015 -41.007 1.00 54.38 79 HIS A C 1
ATOM 627 O O . HIS A 1 79 ? 20.607 8.078 -42.224 1.00 54.38 79 HIS A O 1
ATOM 633 N N . GLU A 1 80 ? 21.136 8.773 -40.155 1.00 53.69 80 GLU A N 1
ATOM 634 C CA . GLU A 1 80 ? 22.153 9.754 -40.576 1.00 53.69 80 GLU A CA 1
ATOM 635 C C . GLU A 1 80 ? 23.421 9.106 -41.148 1.00 53.69 80 GLU A C 1
ATOM 637 O O . GLU A 1 80 ? 24.020 9.644 -42.078 1.00 53.69 80 GLU A O 1
ATOM 642 N N . GLN A 1 81 ? 23.816 7.921 -40.669 1.00 54.09 81 GLN A N 1
ATOM 643 C CA . GLN A 1 81 ? 24.944 7.168 -41.234 1.00 54.09 81 GLN A CA 1
ATOM 644 C C . GLN A 1 81 ? 24.630 6.496 -42.583 1.00 54.09 81 GLN A C 1
ATOM 646 O O . GLN A 1 81 ? 25.477 5.783 -43.124 1.00 54.09 81 GLN A O 1
ATOM 651 N N . GLY A 1 82 ? 23.435 6.705 -43.151 1.00 47.75 82 GLY A N 1
ATOM 652 C CA . GLY A 1 82 ? 23.064 6.141 -44.450 1.00 47.75 82 GLY A CA 1
ATOM 653 C C . GLY A 1 82 ? 23.041 4.612 -44.452 1.00 47.75 82 GLY A C 1
ATOM 654 O O . GLY A 1 82 ? 23.182 3.989 -45.509 1.00 47.75 82 GLY A O 1
ATOM 655 N N . VAL A 1 83 ? 22.869 3.988 -43.281 1.00 52.97 83 VAL A N 1
ATOM 656 C CA . VAL A 1 83 ? 22.668 2.546 -43.190 1.00 52.97 83 VAL A CA 1
ATOM 657 C C . VAL A 1 83 ? 21.252 2.300 -43.682 1.00 52.97 83 VAL A C 1
ATOM 659 O O . VAL A 1 83 ? 20.284 2.446 -42.939 1.00 52.97 83 VAL A O 1
ATOM 662 N N . LYS A 1 84 ? 21.133 2.001 -44.983 1.00 53.88 84 LYS A N 1
ATOM 663 C CA . LYS A 1 84 ? 19.887 1.551 -45.606 1.00 53.88 84 LYS A CA 1
ATOM 664 C C . LYS A 1 84 ? 19.211 0.588 -44.636 1.00 53.88 84 LYS A C 1
ATOM 666 O O . LYS A 1 84 ? 19.824 -0.413 -44.256 1.00 53.88 84 LYS A O 1
ATOM 671 N N . ALA A 1 85 ? 17.979 0.919 -44.237 1.00 51.75 85 ALA A N 1
ATOM 672 C CA . ALA A 1 85 ? 17.073 -0.005 -43.570 1.00 51.75 85 ALA A CA 1
ATOM 673 C C . ALA A 1 85 ? 17.281 -1.377 -44.205 1.00 51.75 85 ALA A C 1
ATOM 675 O O . ALA A 1 85 ? 17.229 -1.448 -45.431 1.00 51.75 85 ALA A O 1
ATOM 676 N N . ILE A 1 86 ? 17.636 -2.379 -43.392 1.00 53.66 86 ILE A N 1
ATOM 677 C CA . ILE A 1 86 ? 18.070 -3.715 -43.821 1.00 53.66 86 ILE A CA 1
ATOM 678 C C . ILE A 1 86 ? 17.107 -4.219 -44.901 1.00 53.66 86 ILE A C 1
ATOM 680 O O . ILE A 1 86 ? 16.034 -4.744 -44.617 1.00 53.66 86 ILE A O 1
ATOM 684 N N . GLY A 1 87 ? 17.475 -3.980 -46.154 1.00 49.00 87 GLY A N 1
ATOM 685 C CA . GLY A 1 87 ? 16.721 -4.345 -47.333 1.00 49.00 87 GLY A CA 1
ATOM 686 C C . GLY A 1 87 ? 17.399 -5.582 -47.848 1.00 49.00 87 GLY A C 1
ATOM 687 O O . GLY A 1 87 ? 18.455 -5.456 -48.441 1.00 49.00 87 GLY A O 1
ATOM 688 N N . ASN A 1 88 ? 16.820 -6.744 -47.540 1.00 55.56 88 ASN A N 1
ATOM 689 C CA . ASN A 1 88 ? 17.364 -8.076 -47.801 1.00 55.56 88 ASN A CA 1
ATOM 690 C C . ASN A 1 88 ? 18.815 -8.271 -47.308 1.00 55.56 88 ASN A C 1
ATOM 692 O O . ASN A 1 88 ? 19.762 -7.605 -47.707 1.00 55.56 88 ASN A O 1
ATOM 696 N N . ILE A 1 89 ? 19.011 -9.264 -46.441 1.00 55.75 89 ILE A N 1
ATOM 697 C CA . ILE A 1 89 ? 20.305 -9.590 -45.810 1.00 55.75 89 ILE A CA 1
ATOM 698 C C . ILE A 1 89 ? 21.473 -9.758 -46.808 1.00 55.75 89 ILE A C 1
ATOM 700 O O . ILE A 1 89 ? 22.632 -9.593 -46.431 1.00 55.75 89 ILE A O 1
ATOM 704 N N . ASP A 1 90 ? 21.171 -10.011 -48.081 1.00 54.44 90 ASP A N 1
ATOM 705 C CA . ASP A 1 90 ? 22.133 -10.164 -49.171 1.00 54.44 90 ASP A CA 1
ATOM 706 C C . ASP A 1 90 ? 22.846 -8.863 -49.602 1.00 54.44 90 ASP A C 1
ATOM 708 O O . ASP A 1 90 ? 23.893 -8.934 -50.255 1.00 54.44 90 ASP A O 1
ATOM 712 N N . GLU A 1 91 ? 22.331 -7.676 -49.253 1.00 55.31 91 GLU A N 1
ATOM 713 C CA . GLU A 1 91 ? 22.889 -6.387 -49.708 1.00 55.31 91 GLU A CA 1
ATOM 714 C C . GLU A 1 91 ? 23.793 -5.678 -48.686 1.00 55.31 91 GLU A C 1
ATOM 716 O O . GLU A 1 91 ? 24.474 -4.709 -49.032 1.00 55.31 91 GLU A O 1
ATOM 721 N N . THR A 1 92 ? 23.863 -6.145 -47.437 1.00 60.66 92 THR A N 1
ATOM 722 C CA . THR A 1 92 ? 24.719 -5.513 -46.423 1.00 60.66 92 THR A CA 1
ATOM 723 C C . THR A 1 92 ? 26.199 -5.743 -46.754 1.00 60.66 92 THR A C 1
ATOM 725 O O . THR A 1 92 ? 26.625 -6.881 -46.965 1.00 60.66 92 THR A O 1
ATOM 728 N N . TYR A 1 93 ? 27.015 -4.682 -46.725 1.00 59.56 93 TYR A N 1
ATOM 729 C CA . TYR A 1 93 ? 28.456 -4.722 -47.043 1.00 59.56 93 TYR A CA 1
ATOM 730 C C . TYR A 1 93 ? 29.230 -5.837 -46.317 1.00 59.56 93 TYR A C 1
ATOM 732 O O . TYR A 1 93 ? 30.112 -6.462 -46.901 1.00 59.56 93 TYR A O 1
ATOM 740 N N . ILE A 1 94 ? 28.863 -6.135 -45.066 1.00 62.41 94 ILE A N 1
ATOM 741 C CA . ILE A 1 94 ? 29.489 -7.189 -44.252 1.00 62.41 94 ILE A CA 1
ATOM 742 C C . ILE A 1 94 ? 29.259 -8.581 -44.870 1.00 62.41 94 ILE A C 1
ATOM 744 O O . ILE A 1 94 ? 30.179 -9.398 -44.937 1.00 62.41 94 ILE A O 1
ATOM 748 N N . TYR A 1 95 ? 28.049 -8.850 -45.369 1.00 63.81 95 TYR A N 1
ATOM 749 C CA . TYR A 1 95 ? 27.716 -10.128 -46.000 1.00 63.81 95 TYR A CA 1
ATOM 750 C C . TYR A 1 95 ? 28.280 -10.236 -47.416 1.00 63.81 95 TYR A C 1
ATOM 752 O O . TYR A 1 95 ? 28.700 -11.323 -47.812 1.00 63.81 95 TYR A O 1
ATOM 760 N N . GLN A 1 96 ? 28.375 -9.130 -48.157 1.00 69.00 96 GLN A N 1
ATOM 761 C CA . GLN A 1 96 ? 29.022 -9.123 -49.472 1.00 69.00 96 GLN A CA 1
ATOM 762 C C . GLN A 1 96 ? 30.513 -9.459 -49.383 1.00 69.00 96 GLN A C 1
ATOM 764 O O . GLN A 1 96 ? 31.012 -10.241 -50.194 1.00 69.00 96 GLN A O 1
ATOM 769 N N . ASP A 1 97 ? 31.216 -8.932 -48.380 1.00 69.62 97 ASP A N 1
ATOM 770 C CA . ASP A 1 97 ? 32.646 -9.193 -48.209 1.00 69.62 97 ASP A CA 1
ATOM 771 C C . ASP A 1 97 ? 32.903 -10.629 -47.717 1.00 69.62 97 ASP A C 1
ATOM 773 O O . ASP A 1 97 ? 33.776 -11.338 -48.227 1.00 69.62 97 ASP A O 1
ATOM 777 N N . ALA A 1 98 ? 32.055 -11.129 -46.809 1.00 73.12 98 ALA A N 1
ATOM 778 C CA . ALA A 1 98 ? 32.062 -12.534 -46.406 1.00 73.12 98 ALA A CA 1
ATOM 779 C C . ALA A 1 98 ? 31.769 -13.475 -47.592 1.00 73.12 98 ALA A C 1
ATOM 781 O O . ALA A 1 98 ? 32.499 -14.447 -47.803 1.00 73.12 98 ALA A O 1
ATOM 782 N N . LYS A 1 99 ? 30.758 -13.158 -48.413 1.00 75.81 99 LYS A N 1
ATOM 783 C CA . LYS A 1 99 ? 30.414 -13.906 -49.631 1.00 75.81 99 LYS A CA 1
ATOM 784 C C . LYS A 1 99 ? 31.580 -13.914 -50.614 1.00 75.81 99 LYS A C 1
ATOM 786 O O . LYS A 1 99 ? 31.977 -14.984 -51.063 1.00 75.81 99 LYS A O 1
ATOM 791 N N . ARG A 1 100 ? 32.197 -12.758 -50.883 1.00 77.94 100 ARG A N 1
ATOM 792 C CA . ARG A 1 100 ? 33.364 -12.641 -51.771 1.00 77.94 100 ARG A CA 1
ATOM 793 C C . ARG A 1 100 ? 34.551 -13.459 -51.267 1.00 77.94 100 ARG A C 1
ATOM 795 O O . ARG A 1 100 ? 35.227 -14.110 -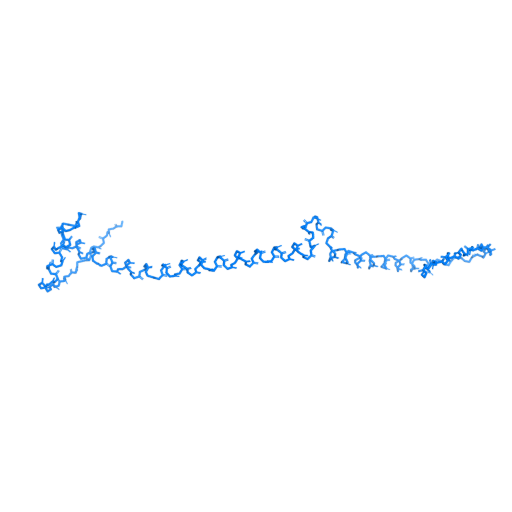52.062 1.00 77.94 100 ARG A O 1
ATOM 802 N N . ASN A 1 101 ? 34.794 -13.478 -49.959 1.00 83.25 101 ASN A N 1
ATOM 803 C CA . ASN A 1 101 ? 35.860 -14.282 -49.362 1.00 83.25 101 ASN A CA 1
ATOM 804 C C . ASN A 1 101 ? 35.609 -15.789 -49.496 1.00 83.25 101 ASN A C 1
ATOM 806 O O . ASN A 1 101 ? 36.532 -16.538 -49.832 1.00 83.25 101 ASN A O 1
ATOM 810 N N . VAL A 1 102 ? 34.370 -16.239 -49.286 1.00 82.44 102 VAL A N 1
ATOM 811 C CA . VAL A 1 102 ? 33.984 -17.643 -49.482 1.00 82.44 102 VAL A CA 1
ATOM 812 C C . VAL A 1 102 ? 34.077 -18.030 -50.961 1.00 82.44 102 VAL A C 1
ATOM 814 O O . VAL A 1 102 ? 34.709 -19.037 -51.279 1.00 82.44 102 VAL A O 1
ATOM 817 N N . GLU A 1 103 ? 33.554 -17.203 -51.867 1.00 80.25 103 GLU A N 1
ATOM 818 C CA . GLU A 1 103 ? 33.612 -17.403 -53.321 1.00 80.25 103 GLU A CA 1
ATOM 819 C C . GLU A 1 103 ? 35.065 -17.505 -53.813 1.00 80.25 103 GLU A C 1
ATOM 821 O O . GLU A 1 103 ? 35.435 -18.461 -54.493 1.00 80.25 103 GLU A O 1
ATOM 826 N N . ASN A 1 104 ? 35.939 -16.587 -53.382 1.00 83.75 104 ASN A N 1
ATOM 827 C CA . ASN A 1 104 ? 37.366 -16.609 -53.711 1.00 83.75 104 ASN A CA 1
ATOM 828 C C . ASN A 1 104 ? 38.057 -17.878 -53.195 1.00 83.75 104 ASN A C 1
ATOM 830 O O . ASN A 1 104 ? 38.925 -18.441 -53.868 1.00 83.75 104 ASN A O 1
ATOM 834 N N . LYS A 1 105 ? 37.688 -18.355 -52.000 1.00 82.94 105 LYS A N 1
ATOM 835 C CA . 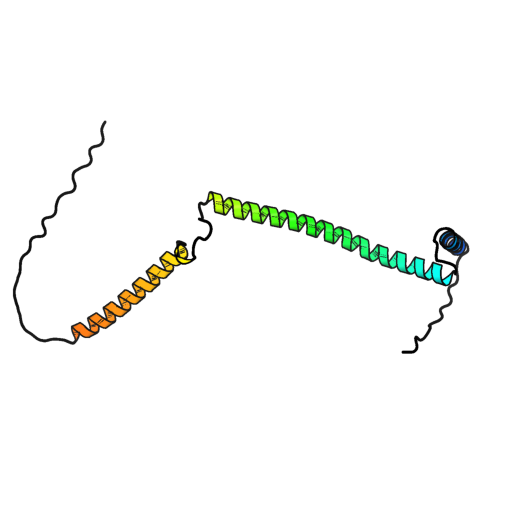LYS A 1 105 ? 38.236 -19.593 -51.429 1.00 82.94 105 LYS A CA 1
ATOM 836 C C . LYS A 1 105 ? 37.767 -20.820 -52.214 1.00 82.94 105 LYS A C 1
ATOM 838 O O . LYS A 1 105 ? 38.579 -21.704 -52.496 1.00 82.94 105 LYS A O 1
ATOM 843 N N . ILE A 1 106 ? 36.500 -20.848 -52.630 1.00 79.69 106 ILE A N 1
ATOM 844 C CA . ILE A 1 106 ? 35.941 -21.895 -53.492 1.00 79.69 106 ILE A CA 1
ATOM 845 C C . ILE A 1 106 ? 36.637 -21.883 -54.856 1.00 79.69 106 ILE A C 1
ATOM 847 O O . ILE A 1 106 ? 37.143 -22.924 -55.279 1.00 79.69 106 ILE A O 1
ATOM 851 N N . GLN A 1 107 ? 36.759 -20.728 -55.511 1.00 75.56 107 GLN A N 1
ATOM 852 C CA . GLN A 1 107 ? 37.438 -20.589 -56.803 1.00 75.56 107 GLN A CA 1
ATOM 853 C C . GLN A 1 107 ? 38.910 -20.999 -56.732 1.00 75.56 107 GLN A C 1
ATOM 855 O O . GLN A 1 107 ? 39.382 -21.742 -57.588 1.00 75.56 107 GLN A O 1
ATOM 860 N N . ARG A 1 108 ? 39.646 -20.615 -55.681 1.00 73.12 108 ARG A N 1
ATOM 861 C CA . ARG A 1 108 ? 41.024 -21.095 -55.481 1.00 73.12 108 ARG A CA 1
ATOM 862 C C . ARG A 1 108 ? 41.069 -22.609 -55.303 1.00 73.12 108 ARG A C 1
ATOM 864 O O . ARG A 1 108 ? 41.882 -23.267 -55.939 1.00 73.12 108 ARG A O 1
ATOM 871 N N . SER A 1 109 ? 40.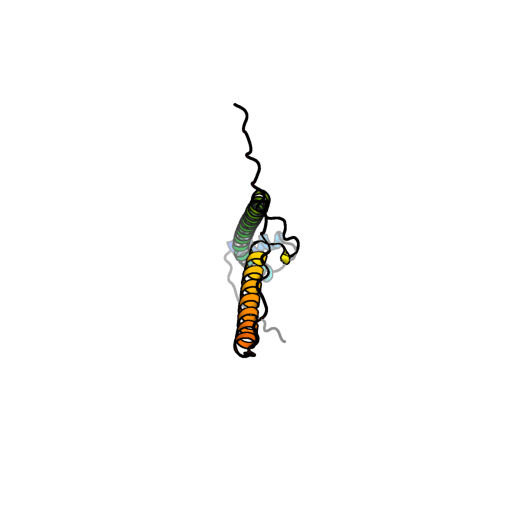184 -23.181 -54.489 1.00 70.12 109 SER A N 1
ATOM 872 C CA . SER A 1 109 ? 40.165 -24.629 -54.243 1.00 70.12 109 SER A CA 1
ATOM 873 C C . SER A 1 109 ? 39.789 -25.446 -55.488 1.00 70.12 109 SER A C 1
ATOM 875 O O . SER A 1 109 ? 40.368 -26.503 -55.736 1.00 70.12 109 SER A O 1
ATOM 877 N N . THR A 1 110 ? 38.869 -24.943 -56.312 1.00 68.25 110 THR A N 1
ATOM 878 C CA . THR A 1 110 ? 38.461 -25.561 -57.581 1.00 68.25 110 THR A CA 1
ATOM 879 C C . THR A 1 110 ? 39.527 -25.379 -58.657 1.00 68.25 110 THR A C 1
ATOM 881 O O . THR A 1 110 ? 39.851 -26.339 -59.354 1.00 68.25 110 THR A O 1
ATOM 884 N N . THR A 1 111 ? 40.161 -24.208 -58.740 1.00 61.12 111 THR A N 1
ATOM 885 C CA . THR A 1 111 ? 41.305 -23.967 -59.634 1.00 61.12 111 THR A CA 1
ATOM 886 C C . THR A 1 111 ? 42.487 -24.862 -59.267 1.00 61.12 111 THR A C 1
ATOM 888 O O . THR A 1 111 ? 43.054 -25.502 -60.141 1.00 61.12 111 THR A O 1
ATOM 891 N N . ILE A 1 112 ? 42.818 -25.021 -57.982 1.00 60.56 112 ILE A N 1
ATOM 892 C CA . ILE A 1 112 ? 43.865 -25.960 -57.543 1.00 60.56 112 ILE A CA 1
ATOM 893 C C . ILE A 1 112 ? 43.484 -27.403 -57.916 1.00 60.56 112 ILE A C 1
ATOM 895 O O . ILE A 1 112 ? 44.296 -28.121 -58.493 1.00 60.56 112 ILE A O 1
ATOM 899 N N . ARG A 1 113 ? 42.235 -27.829 -57.671 1.00 58.84 113 ARG A N 1
ATOM 900 C CA . ARG A 1 113 ? 41.763 -29.179 -58.040 1.00 58.84 113 ARG A CA 1
ATOM 901 C C . ARG A 1 113 ? 41.788 -29.439 -59.548 1.00 58.84 113 ARG A C 1
ATOM 903 O O . ARG A 1 113 ? 42.060 -30.562 -59.960 1.00 58.84 113 ARG A O 1
ATOM 910 N N . THR A 1 114 ? 41.483 -28.441 -60.370 1.00 58.56 114 THR A N 1
ATOM 911 C CA . THR A 1 114 ? 41.495 -28.570 -61.837 1.00 58.56 114 THR A CA 1
ATOM 912 C C . THR A 1 114 ? 42.906 -28.465 -62.413 1.00 58.56 114 THR A C 1
ATOM 914 O O . THR A 1 114 ? 43.215 -29.187 -63.357 1.00 58.56 114 THR A O 1
ATOM 917 N N . ASN A 1 115 ? 43.787 -27.656 -61.819 1.00 57.16 115 ASN A N 1
ATOM 918 C CA . ASN A 1 115 ? 45.174 -27.517 -62.261 1.00 57.16 115 ASN A CA 1
ATOM 919 C C . ASN A 1 115 ? 46.003 -28.771 -61.934 1.00 57.16 115 ASN A C 1
ATOM 921 O O . ASN A 1 115 ? 46.706 -29.272 -62.802 1.00 57.16 115 ASN A O 1
ATOM 925 N N . VAL A 1 116 ? 45.807 -29.385 -60.759 1.00 57.25 116 VAL A N 1
ATOM 926 C CA . VAL A 1 116 ? 46.415 -30.692 -60.416 1.00 57.25 116 VAL A CA 1
ATOM 927 C C . VAL A 1 116 ? 45.925 -31.814 -61.345 1.00 57.25 116 VAL A C 1
ATOM 929 O O . VAL A 1 116 ? 46.670 -32.738 -61.665 1.00 57.25 116 VAL A O 1
ATOM 932 N N . LYS A 1 117 ? 44.678 -31.737 -61.833 1.00 53.59 117 LYS A N 1
ATOM 933 C CA . LYS A 1 117 ? 44.165 -32.681 -62.839 1.00 53.59 117 LYS A CA 1
ATOM 934 C C . LYS A 1 117 ? 44.746 -32.444 -64.236 1.00 53.59 117 LYS A C 1
ATOM 936 O O . LYS A 1 117 ? 44.866 -33.405 -64.983 1.00 53.59 117 LYS A O 1
ATOM 941 N N . ARG A 1 118 ? 45.108 -31.204 -64.594 1.00 51.75 118 ARG A N 1
ATOM 942 C CA . ARG A 1 118 ? 45.741 -30.874 -65.885 1.00 51.75 118 ARG A CA 1
ATOM 943 C C . ARG A 1 118 ? 47.250 -31.123 -65.891 1.00 51.75 118 ARG A C 1
ATOM 945 O O . ARG A 1 118 ? 47.763 -31.553 -66.914 1.00 51.75 118 ARG A O 1
ATOM 952 N N . SER A 1 119 ? 47.951 -30.939 -64.770 1.00 50.88 119 SER A N 1
ATOM 953 C CA . SER A 1 119 ? 49.395 -31.212 -64.681 1.00 50.88 119 SER A CA 1
ATOM 954 C C . SER A 1 119 ? 49.747 -32.698 -64.803 1.00 50.88 119 SER A C 1
ATOM 956 O O . SER A 1 119 ? 50.885 -33.027 -65.113 1.00 50.88 119 SER A O 1
ATOM 958 N N . ASN A 1 120 ? 48.774 -33.592 -64.592 1.00 55.88 120 ASN A N 1
ATOM 959 C CA . ASN A 1 120 ? 48.940 -35.039 -64.755 1.00 55.88 120 ASN A CA 1
ATOM 960 C C . ASN A 1 120 ? 48.474 -35.559 -66.127 1.00 55.88 120 ASN A C 1
ATOM 962 O O . ASN A 1 120 ? 48.366 -36.767 -66.317 1.00 55.88 120 ASN A O 1
ATOM 966 N N . VAL A 1 121 ? 48.209 -34.669 -67.089 1.00 50.84 121 VAL A N 1
ATOM 967 C CA . VAL A 1 121 ? 47.905 -35.031 -68.478 1.00 50.84 121 VAL A CA 1
ATOM 968 C C . VAL A 1 121 ? 49.007 -34.447 -69.354 1.00 50.84 121 VAL A C 1
ATOM 970 O O . VAL A 1 121 ? 48.858 -33.388 -69.952 1.00 50.84 121 VAL A O 1
ATOM 973 N N . ILE A 1 122 ? 50.146 -35.140 -69.392 1.00 48.53 122 ILE A N 1
ATOM 974 C CA . ILE A 1 122 ? 51.101 -35.009 -70.494 1.00 48.53 122 ILE A CA 1
ATOM 975 C C . ILE A 1 122 ? 50.564 -35.903 -71.614 1.00 48.53 122 ILE A C 1
ATOM 977 O O . ILE A 1 122 ? 50.514 -37.123 -71.452 1.00 48.53 122 ILE A O 1
ATOM 981 N N . PRO A 1 123 ? 50.143 -35.310 -72.735 1.00 47.00 123 PRO A N 1
ATOM 982 C CA . PRO A 1 123 ? 50.573 -35.833 -74.016 1.00 47.00 123 PRO A CA 1
ATOM 983 C C . PRO A 1 123 ? 51.280 -34.726 -74.789 1.00 47.00 123 PRO A C 1
ATOM 985 O O . PRO A 1 123 ? 50.756 -33.638 -75.019 1.00 47.00 123 PRO A O 1
ATOM 988 N N . SER A 1 124 ? 52.508 -35.054 -75.157 1.00 53.78 124 SER A N 1
ATOM 989 C CA . SER A 1 124 ? 53.326 -34.402 -76.161 1.00 53.78 124 SER A CA 1
ATOM 990 C C . SER A 1 124 ? 52.578 -34.260 -77.484 1.00 53.78 124 SER A C 1
ATOM 992 O O . SER A 1 124 ? 52.237 -35.277 -78.074 1.00 53.78 124 SER A O 1
ATOM 994 N N . GLU A 1 125 ? 52.416 -33.031 -77.968 1.00 47.91 125 GLU A N 1
ATOM 995 C CA . GLU A 1 125 ? 52.494 -32.684 -79.393 1.00 47.91 125 GLU A CA 1
ATOM 996 C C . GLU A 1 125 ? 52.578 -31.148 -79.546 1.00 47.91 125 GLU A C 1
ATOM 998 O O . GLU A 1 125 ? 51.808 -30.431 -78.902 1.00 47.91 125 GLU A O 1
ATOM 1003 N N . PRO A 1 126 ? 53.532 -30.605 -80.330 1.00 50.16 126 PRO A N 1
ATOM 1004 C CA . PRO A 1 126 ? 53.730 -29.164 -80.465 1.00 50.16 126 PRO A CA 1
ATOM 1005 C C . PRO A 1 126 ? 52.953 -28.615 -81.667 1.00 50.16 126 PRO A C 1
ATOM 1007 O O . PRO A 1 126 ? 53.181 -29.053 -82.792 1.00 50.16 126 PRO A O 1
ATOM 1010 N N . ILE A 1 127 ? 52.085 -27.618 -81.473 1.00 47.88 127 ILE A N 1
ATOM 1011 C CA . ILE A 1 127 ? 51.487 -26.866 -82.591 1.00 47.88 127 ILE A CA 1
ATOM 1012 C C . ILE A 1 127 ? 51.197 -25.407 -82.162 1.00 47.88 127 ILE A C 1
ATOM 1014 O O . ILE A 1 127 ? 51.062 -25.143 -80.969 1.00 47.88 127 ILE A O 1
ATOM 1018 N N . PRO A 1 128 ? 51.125 -24.443 -83.096 1.00 46.12 128 PRO A N 1
ATOM 1019 C CA . PRO A 1 128 ? 52.195 -23.533 -83.497 1.00 46.12 128 PRO A CA 1
ATOM 1020 C C . PRO A 1 128 ? 51.948 -22.083 -83.021 1.00 46.12 128 PRO A C 1
ATOM 1022 O O . PRO A 1 128 ? 50.840 -21.714 -82.640 1.00 46.12 128 PRO A O 1
ATOM 1025 N N . GLU A 1 129 ? 52.985 -21.241 -83.069 1.00 50.25 129 GLU A N 1
ATOM 1026 C CA . GLU A 1 129 ? 52.899 -19.810 -82.741 1.00 50.25 129 GLU A CA 1
ATOM 1027 C C . GLU A 1 129 ? 51.855 -19.081 -83.605 1.00 50.25 129 GLU A C 1
ATOM 1029 O O . GLU A 1 129 ? 52.042 -18.914 -84.811 1.00 50.25 129 GLU A O 1
ATOM 1034 N N . VAL A 1 130 ? 50.792 -18.569 -82.979 1.00 45.09 130 VAL A N 1
ATOM 1035 C CA . VAL A 1 130 ? 49.924 -17.549 -83.579 1.00 45.09 130 VAL A CA 1
ATOM 1036 C C . VAL A 1 130 ? 50.149 -16.242 -82.826 1.00 45.09 130 VAL A C 1
ATOM 1038 O O . VAL A 1 130 ? 49.749 -16.077 -81.675 1.00 45.09 130 VAL A O 1
ATOM 1041 N N . LYS A 1 131 ? 50.863 -15.328 -83.486 1.00 51.03 131 LYS A N 1
ATOM 1042 C CA . LYS A 1 131 ? 51.064 -13.943 -83.059 1.00 51.03 131 LYS A CA 1
ATOM 1043 C C . LYS A 1 131 ? 49.773 -13.170 -83.320 1.00 51.03 131 LYS A C 1
ATOM 1045 O O . LYS A 1 131 ? 49.459 -12.909 -84.476 1.00 51.03 131 LYS A O 1
ATOM 1050 N N . GLU A 1 132 ? 49.067 -12.759 -82.274 1.00 51.59 132 GLU A N 1
ATOM 1051 C CA . GLU A 1 132 ? 48.062 -11.699 -82.389 1.00 51.59 132 GLU A CA 1
ATOM 1052 C C . GLU A 1 132 ? 48.448 -10.529 -81.483 1.00 51.59 132 GLU A C 1
ATOM 1054 O O . GLU A 1 132 ? 48.438 -10.600 -80.254 1.00 51.59 132 GLU A O 1
ATOM 1059 N N . GLU A 1 133 ? 48.862 -9.448 -82.140 1.00 45.59 133 GLU A N 1
ATOM 1060 C CA . GLU A 1 133 ? 49.185 -8.161 -81.546 1.00 45.59 133 GLU A CA 1
ATOM 1061 C C . GLU A 1 133 ? 47.912 -7.527 -80.970 1.00 45.59 133 GLU A C 1
ATOM 1063 O O . GLU A 1 133 ? 47.050 -7.035 -81.701 1.00 45.59 133 GLU A O 1
ATOM 1068 N N . VAL A 1 134 ? 47.788 -7.495 -79.643 1.00 45.16 134 VAL A N 1
ATOM 1069 C CA . VAL A 1 134 ? 46.740 -6.706 -78.987 1.00 45.16 134 VAL A CA 1
ATOM 1070 C C . VAL A 1 134 ? 47.134 -5.230 -79.073 1.00 45.16 134 VAL A C 1
ATOM 1072 O O . VAL A 1 134 ? 47.987 -4.751 -78.324 1.00 45.16 134 VAL A O 1
ATOM 1075 N N . LYS A 1 135 ? 46.520 -4.501 -80.013 1.00 44.50 135 LYS A N 1
ATOM 1076 C CA . LYS A 1 135 ? 46.628 -3.039 -80.128 1.00 44.50 135 LYS A CA 1
ATOM 1077 C C . LYS A 1 135 ? 46.199 -2.382 -78.813 1.00 44.50 135 LYS A C 1
ATOM 1079 O O . LYS A 1 135 ? 45.027 -2.403 -78.452 1.00 44.50 135 LYS A O 1
ATOM 1084 N N . GLN A 1 136 ? 47.151 -1.771 -78.113 1.00 48.22 136 GLN A N 1
ATOM 1085 C CA . GLN A 1 136 ? 46.875 -0.904 -76.971 1.00 48.22 136 GLN A CA 1
ATOM 1086 C C . GLN A 1 136 ? 46.401 0.463 -77.482 1.00 48.22 136 GLN A C 1
ATOM 1088 O O . GLN A 1 136 ? 47.200 1.259 -77.980 1.00 48.22 136 GLN A O 1
ATOM 1093 N N . GLU A 1 137 ? 45.106 0.754 -77.368 1.00 51.25 137 GLU A N 1
ATOM 1094 C CA . GLU A 1 137 ? 44.611 2.120 -77.541 1.00 51.25 137 GLU A CA 1
ATOM 1095 C C . GLU A 1 137 ? 45.017 2.973 -76.331 1.00 51.25 137 GLU A C 1
ATOM 1097 O O . GLU A 1 137 ? 44.721 2.650 -75.180 1.00 51.25 137 GLU A O 1
ATOM 1102 N N . LYS A 1 138 ? 45.739 4.068 -76.591 1.00 49.94 138 LYS A N 1
ATOM 1103 C CA . LYS A 1 138 ? 46.173 5.020 -75.561 1.00 49.94 138 LYS A CA 1
ATOM 1104 C C . LYS A 1 138 ? 44.962 5.802 -75.029 1.00 49.94 138 LYS A C 1
ATOM 1106 O O . LYS A 1 138 ? 44.197 6.324 -75.845 1.00 49.94 138 LYS A O 1
ATOM 1111 N N . PRO A 1 139 ? 44.801 5.982 -73.706 1.00 52.50 139 PRO A N 1
ATOM 1112 C CA . PRO A 1 139 ? 43.757 6.856 -73.184 1.00 52.50 139 PRO A CA 1
ATOM 1113 C C . PRO A 1 139 ? 44.041 8.318 -73.567 1.00 52.50 139 PRO A C 1
ATOM 1115 O O . PRO A 1 139 ? 45.158 8.814 -73.403 1.00 52.50 139 PRO A O 1
ATOM 1118 N N . LYS A 1 140 ? 43.024 9.009 -74.102 1.00 55.59 140 LYS A N 1
ATOM 1119 C CA . LYS A 1 140 ? 43.073 10.444 -74.431 1.00 55.59 140 LYS A CA 1
ATOM 1120 C C . LYS A 1 140 ? 43.329 11.260 -73.159 1.00 55.59 140 LYS A C 1
ATOM 1122 O O . LYS A 1 140 ? 42.621 11.095 -72.169 1.00 55.59 140 LYS A O 1
ATOM 1127 N N . ALA A 1 141 ? 44.324 12.144 -73.203 1.00 57.34 141 ALA A N 1
ATOM 1128 C CA . ALA A 1 141 ? 44.651 13.040 -72.100 1.00 57.34 141 ALA A CA 1
ATOM 1129 C C . ALA A 1 141 ? 43.503 14.033 -71.841 1.00 57.34 141 ALA A C 1
ATOM 1131 O O . ALA A 1 141 ? 43.028 14.710 -72.754 1.00 57.34 141 ALA A O 1
ATOM 1132 N N . PHE A 1 142 ? 43.064 14.088 -70.586 1.00 60.44 142 PHE A N 1
ATOM 1133 C CA . PHE A 1 142 ? 42.041 14.992 -70.070 1.00 60.44 142 PHE A CA 1
ATOM 1134 C C . PHE A 1 142 ? 42.686 16.349 -69.757 1.00 60.44 142 PHE A C 1
ATOM 1136 O O . PHE A 1 142 ? 43.576 16.423 -68.911 1.00 60.44 142 PHE A O 1
ATOM 1143 N N . ASN A 1 143 ? 42.283 17.404 -70.468 1.00 55.94 143 ASN A N 1
ATOM 1144 C CA . ASN A 1 143 ? 42.870 18.739 -70.348 1.00 55.94 143 ASN A CA 1
ATOM 1145 C C . ASN A 1 143 ? 41.975 19.615 -69.456 1.00 55.94 143 ASN A C 1
ATOM 1147 O O . ASN A 1 143 ? 40.813 19.836 -69.795 1.00 55.94 143 ASN A O 1
ATOM 1151 N N . TRP A 1 144 ? 42.497 20.099 -68.327 1.00 41.78 144 TRP A N 1
ATOM 1152 C CA . TRP A 1 144 ? 41.788 21.058 -67.472 1.00 41.78 144 TRP A CA 1
ATOM 1153 C C . TRP A 1 144 ? 41.943 22.483 -68.030 1.00 41.78 144 TRP A C 1
ATOM 1155 O O . TRP A 1 144 ? 43.058 22.853 -68.405 1.00 41.78 144 TRP A O 1
ATOM 1165 N N . PRO A 1 145 ? 40.870 23.290 -68.095 1.00 57.72 145 PRO A N 1
ATOM 1166 C CA . PRO A 1 145 ? 40.977 24.702 -68.444 1.00 57.72 145 PRO A CA 1
ATOM 1167 C C . PRO A 1 145 ? 41.589 25.496 -67.279 1.00 57.72 145 PRO A C 1
ATOM 1169 O O . PRO A 1 145 ? 41.244 25.256 -66.120 1.00 57.72 145 PRO A O 1
ATOM 1172 N N . ILE A 1 146 ? 42.508 26.406 -67.615 1.00 50.50 146 ILE A N 1
ATOM 1173 C CA . ILE A 1 146 ? 43.078 27.433 -66.723 1.00 50.50 146 ILE A CA 1
ATOM 1174 C C . ILE A 1 146 ? 42.067 28.569 -66.574 1.00 50.50 146 ILE A C 1
ATOM 1176 O O . ILE A 1 146 ? 41.482 28.946 -67.617 1.00 50.50 146 ILE A O 1
#

Organism: Niallia circulans (NCBI:txid1397)

Foldseek 3Di:
DDDDDDDDDDDDDPVRVVVLVVQCVPDPPDDDSVVSVVVVVVVVVVVVVVVVVVVVVVVVVVVVVVVVVVVVVVVVVCVVVVVPPCDDPCPDPVNVVVVVVVVVVVVVVVCVVVVVVVVPDDDDDDDDDDDDDDDDDDDDDDDDDD

Secondary structure (DSSP, 8-state):
----------PPPHHHHHHHHHHHHHSTT--SHHHHHHHHHHHHHHHHHHHHHHHHHHHHHHHHHHHHHHHHHHHHHHHHTT------GGGSHHHHHHHHHHHHHHHHHHHHHHHHHHHT----------------PPPPP-PPP-

pLDDT: mean 70.26, std 15.95, range [41.78, 93.88]

Radius of gyration: 44.02 Å; chains: 1; bounding box: 73×63×110 Å